Protein AF-A0A959APN6-F1 (afdb_monomer)

pLDDT: mean 80.65, std 13.81, range [48.91, 97.06]

Solvent-accessible surface area (backbone atoms only — not comparable to full-atom values): 4629 Å² total; per-residue (Å²): 112,72,70,60,54,53,51,53,65,67,52,52,65,62,64,64,67,64,46,78,86,67,74,76,86,66,54,76,42,74,4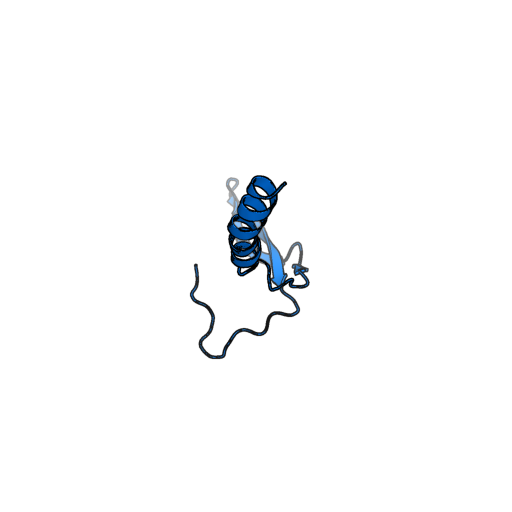8,73,70,41,76,77,51,72,45,73,41,97,89,67,49,82,37,80,38,65,43,71,49,73,48,61,74,72,71,83,73,57,95,89,57,74,84,85,128

Foldseek 3Di:
DVVVVVVVVVCVVVVVVPCPVVPDDFDKDKDWFQFPDWDQDPVRDIDTDGDIDIDGPPDDADPVGDPDD

Radius of gyration: 23.99 Å; Cα contacts (8 Å, |Δi|>4): 56; chains: 1; bounding box: 66×44×34 Å

Mean predicted aligned error: 12.53 Å

Secondary structure (DSSP, 8-state):
-HHHHHHHHHHHHHHHTTGGGSS-PPPEEEEEEEEEEEEE-TTS-EEEEEEEEEEESS----TT-PPP-

Structure (mmCIF, N/CA/C/O backbone):
data_AF-A0A959APN6-F1
#
_entry.id   AF-A0A959APN6-F1
#
loop_
_atom_site.group_PDB
_atom_site.id
_atom_site.type_symbol
_atom_site.label_atom_id
_atom_site.label_alt_id
_atom_site.label_comp_id
_atom_site.label_asym_id
_atom_site.label_entity_id
_atom_site.label_seq_id
_atom_site.pdbx_PDB_ins_code
_atom_site.Cartn_x
_atom_site.Cartn_y
_atom_site.Cartn_z
_atom_site.occupancy
_atom_site.B_iso_or_equiv
_atom_site.auth_seq_id
_atom_site.auth_comp_id
_atom_site.auth_asym_id
_atom_site.auth_atom_id
_atom_site.pdbx_PDB_model_num
ATOM 1 N N . MET A 1 1 ? 39.168 29.175 -12.172 1.00 59.44 1 MET A N 1
ATOM 2 C CA . MET A 1 1 ? 38.678 28.078 -13.042 1.00 59.44 1 MET A CA 1
ATOM 3 C C . MET A 1 1 ? 39.064 26.689 -12.526 1.00 59.44 1 MET A C 1
ATOM 5 O O . MET A 1 1 ? 38.165 25.917 -12.239 1.00 59.44 1 MET A O 1
ATOM 9 N N . LYS A 1 2 ? 40.349 26.380 -12.283 1.00 64.25 2 LYS A N 1
ATOM 10 C CA . LYS A 1 2 ? 40.793 25.049 -11.796 1.00 64.25 2 LYS A CA 1
ATOM 11 C C . LYS A 1 2 ? 40.161 24.586 -10.466 1.00 64.25 2 LYS A C 1
ATOM 13 O O . LYS A 1 2 ? 39.854 23.414 -10.315 1.00 64.25 2 LYS A O 1
ATOM 18 N N . ARG A 1 3 ? 39.920 25.507 -9.520 1.00 72.06 3 ARG A N 1
ATOM 19 C CA . ARG A 1 3 ? 39.289 25.197 -8.217 1.00 72.06 3 ARG A CA 1
ATOM 20 C C . ARG A 1 3 ? 37.808 24.819 -8.332 1.00 72.06 3 ARG A C 1
ATOM 22 O O . ARG A 1 3 ? 37.364 23.930 -7.623 1.00 72.06 3 ARG A O 1
ATOM 29 N N . ALA A 1 4 ? 37.076 25.456 -9.248 1.00 73.06 4 ALA A N 1
ATOM 30 C CA . ALA A 1 4 ? 35.685 25.102 -9.530 1.00 73.06 4 ALA A CA 1
ATOM 31 C C . ALA A 1 4 ? 35.593 23.715 -10.185 1.00 73.06 4 ALA A C 1
ATOM 33 O O . ALA A 1 4 ? 34.715 22.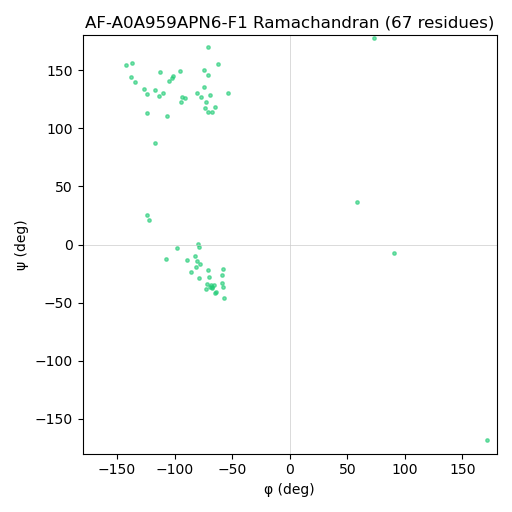934 -9.842 1.00 73.06 4 ALA A O 1
ATOM 34 N N . LEU A 1 5 ? 36.561 23.390 -11.050 1.00 76.12 5 LEU A N 1
ATOM 35 C CA . LEU A 1 5 ? 36.652 22.095 -11.723 1.00 76.12 5 LEU A CA 1
ATOM 36 C C . LEU A 1 5 ? 36.968 20.947 -10.743 1.00 76.12 5 LEU A C 1
ATOM 38 O O . LEU A 1 5 ? 36.395 19.867 -10.842 1.00 76.12 5 LEU A O 1
ATOM 42 N N . LEU A 1 6 ? 37.819 21.201 -9.744 1.00 76.62 6 LEU A N 1
ATOM 43 C CA . LEU A 1 6 ? 38.067 20.266 -8.637 1.00 76.62 6 LEU A CA 1
ATOM 44 C C . LEU A 1 6 ? 36.817 20.038 -7.777 1.00 76.62 6 LEU A C 1
ATOM 46 O O . LEU A 1 6 ? 36.529 18.902 -7.412 1.00 76.62 6 LEU A O 1
ATOM 50 N N . LEU A 1 7 ? 36.051 21.097 -7.496 1.00 75.31 7 LEU A N 1
ATOM 51 C CA . LEU A 1 7 ? 34.809 20.989 -6.727 1.00 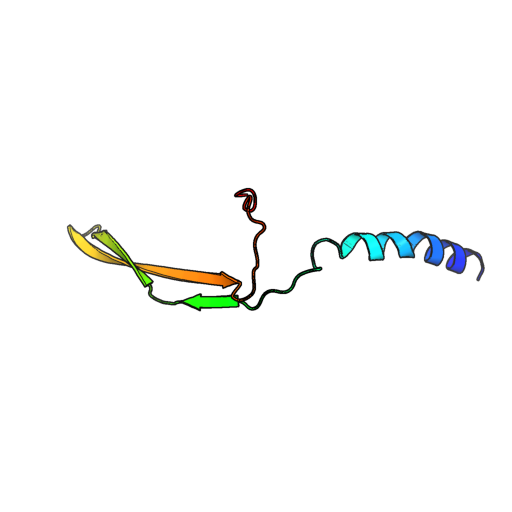75.31 7 LEU A CA 1
ATOM 52 C C . LEU A 1 7 ? 33.748 20.163 -7.471 1.00 75.31 7 LEU A C 1
ATOM 54 O O . LEU A 1 7 ? 33.097 19.314 -6.869 1.00 75.31 7 LEU A O 1
ATOM 58 N N . SER A 1 8 ? 33.608 20.364 -8.787 1.00 71.69 8 SER A N 1
ATOM 59 C CA . SER A 1 8 ? 32.666 19.595 -9.609 1.00 71.69 8 SER A CA 1
ATOM 60 C C . SER A 1 8 ? 33.024 18.110 -9.702 1.00 71.69 8 SER A C 1
ATOM 62 O O . SER A 1 8 ? 32.127 17.276 -9.711 1.00 71.69 8 SER A O 1
ATOM 64 N N . VAL A 1 9 ? 34.318 17.765 -9.715 1.00 80.62 9 VAL A N 1
ATOM 65 C CA . VAL A 1 9 ? 34.771 16.360 -9.718 1.00 80.62 9 VAL A CA 1
ATOM 66 C C . VAL A 1 9 ? 34.448 15.670 -8.389 1.00 80.62 9 VAL A C 1
ATOM 68 O O . VAL A 1 9 ? 34.103 14.493 -8.381 1.00 80.62 9 VAL A O 1
ATOM 71 N N . PHE A 1 10 ? 34.509 16.401 -7.273 1.00 76.62 10 PHE A N 1
ATOM 72 C CA . PHE A 1 10 ? 34.249 15.839 -5.946 1.00 76.62 10 PHE A CA 1
ATOM 73 C C . PHE A 1 10 ? 32.752 15.668 -5.636 1.00 76.62 10 PHE A C 1
ATOM 75 O O . PHE A 1 10 ? 32.376 14.772 -4.887 1.00 76.62 10 PHE A O 1
ATOM 82 N N . LEU A 1 11 ? 31.887 16.503 -6.220 1.00 74.50 11 LEU A N 1
ATOM 83 C CA . LEU A 1 11 ? 30.438 16.482 -5.971 1.00 74.50 11 LEU A CA 1
ATOM 84 C C . LEU A 1 11 ? 29.665 15.490 -6.860 1.00 74.50 11 LEU A C 1
ATOM 86 O O . LEU A 1 11 ? 28.596 15.028 -6.467 1.00 74.50 11 LEU A O 1
ATOM 90 N N . LEU A 1 12 ? 30.206 15.119 -8.026 1.00 73.94 12 LEU A N 1
ATOM 91 C CA . LEU A 1 12 ? 29.566 14.199 -8.976 1.00 73.94 12 LEU A CA 1
ATOM 92 C C . LEU A 1 12 ? 29.209 12.801 -8.406 1.00 73.94 12 LEU A C 1
ATOM 94 O O . LEU A 1 12 ? 28.079 12.358 -8.614 1.00 73.94 12 LEU A O 1
ATOM 98 N N . PRO A 1 13 ? 30.092 12.093 -7.666 1.00 72.38 13 PRO A N 1
ATOM 99 C CA . PRO A 1 13 ? 29.781 10.747 -7.163 1.00 72.38 13 PRO A CA 1
ATOM 100 C C . PRO A 1 13 ? 28.727 10.737 -6.045 1.00 72.38 13 PRO A C 1
ATOM 102 O O . PRO A 1 13 ? 28.055 9.727 -5.834 1.00 72.38 13 PRO A O 1
ATOM 105 N N . CYS A 1 14 ? 28.544 11.861 -5.346 1.00 67.56 14 CYS A N 1
ATOM 106 C CA . CYS A 1 14 ? 27.556 11.987 -4.275 1.00 67.56 14 CYS A CA 1
ATOM 107 C C . CYS A 1 14 ? 26.121 12.021 -4.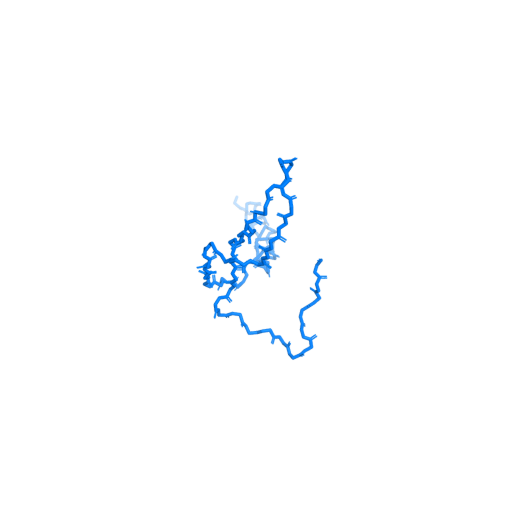834 1.00 67.56 14 CYS A C 1
ATOM 109 O O . CYS A 1 14 ? 25.213 11.444 -4.246 1.00 67.56 14 CYS A O 1
ATOM 111 N N . ILE A 1 15 ? 25.936 12.618 -6.019 1.00 67.00 15 ILE A N 1
ATOM 112 C CA . ILE A 1 15 ? 24.640 12.689 -6.712 1.00 67.00 15 ILE A CA 1
ATOM 113 C C . ILE A 1 15 ? 24.250 11.320 -7.295 1.00 67.00 15 ILE A C 1
ATOM 115 O O . ILE A 1 15 ? 23.088 10.932 -7.224 1.00 67.00 15 ILE A O 1
ATOM 119 N N . LEU A 1 16 ? 25.220 10.562 -7.818 1.00 66.75 16 LEU A N 1
ATOM 120 C CA . LEU A 1 16 ? 24.982 9.228 -8.390 1.00 66.75 16 LEU A CA 1
ATOM 121 C C . LEU A 1 16 ? 24.626 8.172 -7.329 1.00 66.75 16 LEU A C 1
ATOM 123 O O . LEU A 1 16 ? 23.895 7.235 -7.622 1.00 66.75 16 LEU A O 1
ATOM 127 N N . SER A 1 17 ? 25.101 8.334 -6.090 1.00 64.69 17 SER A N 1
ATOM 128 C CA . SER A 1 17 ? 24.873 7.364 -5.005 1.00 64.69 17 SER A CA 1
ATOM 129 C C . SER A 1 17 ? 23.509 7.511 -4.309 1.00 64.69 17 SER A C 1
ATOM 131 O O . SER A 1 17 ? 23.151 6.671 -3.489 1.00 64.69 17 SER A O 1
ATOM 133 N N . GLY A 1 18 ? 22.758 8.583 -4.591 1.00 60.00 18 GLY A N 1
ATOM 134 C CA . GLY A 1 18 ? 21.437 8.830 -4.000 1.00 60.00 18 GLY A CA 1
ATOM 135 C 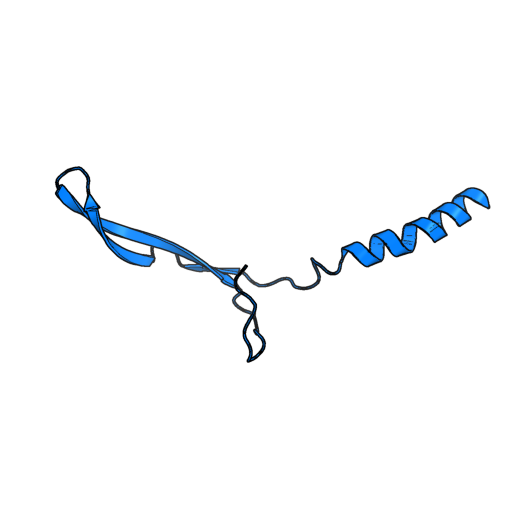C . GLY A 1 18 ? 20.267 8.219 -4.776 1.00 60.00 18 GLY A C 1
ATOM 136 O O . GLY A 1 18 ? 19.168 8.149 -4.235 1.00 60.00 18 GLY A O 1
ATOM 137 N N . GLN A 1 19 ? 20.484 7.777 -6.022 1.00 54.75 19 GLN A N 1
ATOM 138 C CA . GLN A 1 19 ? 19.411 7.261 -6.884 1.00 54.75 19 GLN A CA 1
ATOM 139 C C . GLN A 1 19 ? 19.020 5.809 -6.599 1.00 54.75 19 GLN A C 1
ATOM 141 O O . GLN A 1 19 ? 17.924 5.406 -6.971 1.00 54.75 19 GLN A O 1
ATOM 146 N N . THR A 1 20 ? 19.835 5.067 -5.847 1.00 53.56 20 THR A N 1
ATOM 147 C CA . THR A 1 20 ? 19.631 3.637 -5.560 1.00 53.56 20 THR A CA 1
ATOM 148 C C . THR A 1 20 ? 18.295 3.320 -4.874 1.00 53.56 20 THR A C 1
ATOM 150 O O . THR A 1 20 ? 17.824 2.189 -4.917 1.00 53.56 20 THR A O 1
ATOM 153 N N . TRP A 1 21 ? 17.670 4.307 -4.223 1.00 52.97 21 TRP A N 1
ATOM 154 C CA . TRP A 1 21 ? 16.388 4.142 -3.521 1.00 52.97 21 TRP A CA 1
ATOM 155 C C . TRP A 1 21 ? 15.169 4.587 -4.342 1.00 52.97 21 TRP A C 1
ATOM 157 O O . TRP A 1 21 ? 14.038 4.439 -3.888 1.00 52.97 21 TRP A O 1
ATOM 167 N N . THR A 1 22 ? 15.387 5.119 -5.545 1.00 56.00 22 THR A N 1
ATOM 168 C CA . THR A 1 22 ? 14.355 5.601 -6.482 1.00 56.00 22 THR A CA 1
ATOM 169 C C . THR A 1 22 ? 14.434 4.898 -7.839 1.00 56.00 22 THR A C 1
ATOM 171 O O . THR A 1 22 ? 13.953 5.428 -8.834 1.00 56.00 22 THR A O 1
ATOM 174 N N . ASP A 1 23 ? 15.051 3.719 -7.911 1.00 59.34 23 ASP A N 1
ATOM 175 C CA . ASP A 1 23 ? 15.264 3.029 -9.191 1.00 59.34 23 ASP A CA 1
ATOM 176 C C . ASP A 1 23 ? 14.008 2.320 -9.719 1.00 59.34 23 ASP A C 1
ATOM 178 O O . ASP A 1 23 ? 13.939 1.981 -10.899 1.00 59.34 23 ASP A O 1
ATOM 182 N N . THR A 1 24 ? 12.991 2.098 -8.881 1.00 67.62 24 THR A N 1
ATOM 183 C CA . THR A 1 24 ? 11.783 1.371 -9.291 1.00 67.62 24 THR A CA 1
ATOM 184 C C . THR A 1 24 ? 10.535 2.204 -9.054 1.00 67.62 24 THR A C 1
ATOM 186 O O . THR A 1 24 ? 10.160 2.492 -7.920 1.00 67.62 24 THR A O 1
ATOM 189 N N . THR A 1 25 ? 9.893 2.596 -10.153 1.00 74.38 25 THR A N 1
ATOM 190 C CA . THR A 1 25 ? 8.549 3.176 -10.139 1.00 74.38 25 THR A CA 1
ATOM 191 C C . THR A 1 25 ? 7.559 2.049 -10.382 1.00 74.38 25 THR A C 1
ATOM 193 O O . THR A 1 25 ? 7.670 1.376 -11.401 1.00 74.38 25 THR A O 1
ATOM 196 N N . TYR A 1 26 ? 6.619 1.862 -9.460 1.00 81.25 26 TYR A N 1
ATOM 197 C CA . TYR A 1 26 ? 5.513 0.922 -9.620 1.00 81.25 26 TYR A CA 1
ATOM 198 C C . TYR A 1 26 ? 4.247 1.678 -10.014 1.00 81.25 26 TYR A C 1
ATOM 200 O O . TYR A 1 26 ? 4.002 2.794 -9.541 1.00 81.25 26 TYR A O 1
ATOM 208 N N . SER A 1 27 ? 3.422 1.057 -10.846 1.00 87.88 27 SER A N 1
ATOM 209 C CA . SER A 1 27 ? 2.045 1.485 -11.051 1.00 87.88 27 SER A CA 1
ATOM 210 C C . SER A 1 27 ? 1.225 1.121 -9.817 1.00 87.88 27 SER A C 1
ATOM 212 O O . SER A 1 27 ? 1.172 -0.042 -9.427 1.00 87.88 27 SER A O 1
ATOM 214 N N . ILE A 1 28 ? 0.588 2.101 -9.179 1.00 91.19 28 ILE A N 1
ATOM 215 C CA . ILE A 1 28 ? -0.245 1.851 -7.998 1.00 91.19 28 ILE A CA 1
ATOM 216 C C . ILE A 1 28 ? -1.684 1.591 -8.430 1.00 91.19 28 ILE A C 1
ATOM 218 O O . ILE A 1 28 ? -2.298 2.416 -9.108 1.00 91.19 28 ILE A O 1
ATOM 222 N N . GLN A 1 29 ? -2.228 0.462 -7.988 1.00 93.75 29 GLN A N 1
ATOM 223 C CA . GLN A 1 29 ? -3.644 0.146 -8.081 1.00 93.75 29 GLN A CA 1
ATOM 224 C C . GLN A 1 29 ? -4.295 0.307 -6.708 1.00 93.75 29 GLN A C 1
ATOM 226 O O . GLN A 1 29 ? -3.704 -0.041 -5.686 1.00 93.75 29 GLN A O 1
ATOM 231 N N . SER A 1 30 ? -5.516 0.841 -6.698 1.00 95.25 30 SER A N 1
ATOM 232 C CA . SER A 1 30 ? -6.289 1.064 -5.480 1.00 95.25 30 SER A CA 1
ATOM 233 C C . SER A 1 30 ? -7.667 0.427 -5.590 1.00 95.25 30 SER A C 1
ATOM 235 O O . SER A 1 30 ? -8.379 0.613 -6.577 1.00 95.25 30 SER A O 1
ATOM 237 N N . GLU A 1 31 ? -8.051 -0.283 -4.540 1.00 95.62 31 GLU A N 1
ATOM 238 C CA . GLU A 1 31 ? -9.396 -0.786 -4.304 1.00 95.62 31 GLU A CA 1
ATOM 239 C C . GLU A 1 31 ? -9.991 0.005 -3.144 1.00 95.62 31 GLU A C 1
ATOM 241 O O . GLU A 1 31 ? -9.343 0.186 -2.113 1.00 95.62 31 GLU A O 1
ATOM 246 N N . THR A 1 32 ? -11.208 0.513 -3.327 1.00 95.00 32 THR A N 1
ATOM 247 C CA . THR A 1 32 ? -11.869 1.355 -2.322 1.00 95.00 32 THR A CA 1
ATOM 248 C C . THR A 1 32 ? -13.071 0.643 -1.734 1.00 95.00 32 THR A C 1
ATOM 250 O O . THR A 1 32 ? -13.742 -0.119 -2.433 1.00 95.00 32 THR A O 1
ATOM 253 N N . ASN A 1 33 ? -13.370 0.926 -0.467 1.00 92.44 33 ASN A N 1
ATOM 254 C CA . ASN A 1 33 ? -14.521 0.375 0.252 1.00 92.44 33 ASN A CA 1
ATOM 255 C C . ASN A 1 33 ? -14.532 -1.165 0.318 1.00 92.44 33 ASN A C 1
ATOM 257 O O . ASN A 1 33 ? -15.594 -1.789 0.254 1.00 92.44 33 ASN A O 1
ATOM 261 N N . VAL A 1 34 ? -13.363 -1.796 0.449 1.00 95.44 34 VAL A N 1
ATOM 262 C CA . VAL A 1 34 ? -13.271 -3.251 0.608 1.00 95.44 34 VAL A CA 1
ATOM 263 C C . VAL A 1 34 ? -13.789 -3.624 1.995 1.00 95.44 34 VAL A C 1
ATOM 265 O O . VAL A 1 34 ? -13.187 -3.265 3.007 1.00 95.44 34 VAL A O 1
ATOM 268 N N . LEU A 1 35 ? -14.911 -4.343 2.057 1.00 96.44 35 LEU A N 1
ATOM 269 C CA . LEU A 1 35 ? -15.449 -4.868 3.311 1.00 96.44 35 LEU A CA 1
ATOM 270 C C . LEU A 1 35 ? -14.500 -5.940 3.861 1.00 96.44 35 LEU A C 1
ATOM 272 O O . LEU A 1 35 ? -14.365 -7.008 3.265 1.00 96.44 35 LEU A O 1
ATOM 276 N N . TYR A 1 36 ? -13.873 -5.675 5.007 1.00 94.81 36 TYR A N 1
ATOM 277 C CA . TYR A 1 36 ? -12.957 -6.628 5.644 1.00 94.81 36 TYR A CA 1
ATOM 278 C C . TYR A 1 36 ? -13.534 -7.276 6.906 1.00 94.81 36 TYR A C 1
ATOM 280 O O . TYR A 1 36 ? -12.977 -8.252 7.410 1.00 94.81 36 TYR A O 1
ATOM 288 N N . GLY A 1 37 ? -14.646 -6.764 7.435 1.00 96.12 37 GLY A N 1
ATOM 289 C CA . GLY A 1 37 ? -15.292 -7.372 8.589 1.00 96.12 37 GLY A CA 1
ATOM 290 C C . GLY A 1 37 ? -16.423 -6.543 9.168 1.00 96.12 37 GLY A C 1
ATOM 291 O O . GLY A 1 37 ? -16.879 -5.566 8.583 1.00 96.12 37 GLY A O 1
ATOM 292 N N . THR A 1 38 ? -16.865 -6.950 10.352 1.00 97.06 38 THR A N 1
ATOM 293 C CA . THR A 1 38 ? -17.916 -6.269 11.108 1.00 97.06 38 THR A CA 1
ATOM 294 C C . THR A 1 38 ? -17.539 -6.207 12.581 1.00 97.06 38 THR A C 1
ATOM 296 O O . THR A 1 38 ? -16.987 -7.177 13.105 1.00 97.06 38 THR A O 1
ATOM 299 N N . ALA A 1 39 ? -17.878 -5.119 13.266 1.00 96.25 39 ALA A N 1
ATOM 300 C CA . ALA A 1 39 ? -17.666 -4.974 14.704 1.00 96.25 39 ALA A CA 1
ATOM 301 C C . ALA A 1 39 ? -18.877 -4.346 15.393 1.00 96.25 39 ALA A C 1
ATOM 303 O O . ALA A 1 39 ? -19.661 -3.627 14.778 1.00 96.25 39 ALA A O 1
ATOM 304 N N . THR A 1 40 ? -19.014 -4.601 16.691 1.00 96.81 40 THR A N 1
ATOM 305 C CA . THR A 1 40 ? -20.012 -3.925 17.521 1.00 96.81 40 THR A CA 1
ATOM 306 C C . THR A 1 40 ? -19.564 -2.488 17.770 1.00 96.81 40 THR A C 1
ATOM 308 O O . THR A 1 40 ? -18.512 -2.245 18.363 1.00 96.81 40 THR A O 1
ATOM 311 N N . GLY A 1 41 ? -20.354 -1.535 17.290 1.00 91.44 41 GLY A N 1
ATOM 312 C CA . GLY A 1 41 ? -20.151 -0.113 17.510 1.00 91.44 41 GLY A CA 1
ATOM 313 C C . GLY A 1 41 ? -20.450 0.294 18.952 1.00 91.44 41 GLY A C 1
ATOM 314 O O . GLY A 1 41 ? -21.023 -0.457 19.739 1.00 91.44 41 GLY A O 1
ATOM 315 N N . PHE A 1 42 ? -20.097 1.531 19.299 1.00 91.44 42 PHE A N 1
ATOM 316 C CA . PHE A 1 42 ? -20.287 2.058 20.655 1.00 91.44 42 PHE A CA 1
ATOM 317 C C . PHE A 1 42 ? -21.755 2.034 21.122 1.00 91.44 42 PHE A C 1
ATOM 319 O O . PHE A 1 42 ? -22.024 1.816 22.299 1.00 91.44 42 PHE A O 1
ATOM 326 N N . ALA A 1 43 ? -22.704 2.221 20.200 1.00 93.44 43 ALA A N 1
ATOM 327 C CA . ALA A 1 43 ? -24.140 2.172 20.482 1.00 93.44 43 ALA A CA 1
ATOM 328 C C . ALA A 1 43 ? -24.708 0.740 20.596 1.00 93.44 43 ALA A C 1
ATOM 330 O O . ALA A 1 43 ? -25.888 0.579 20.890 1.00 93.44 43 ALA A O 1
ATOM 331 N N . GLY A 1 44 ? -23.885 -0.295 20.383 1.00 93.75 44 GLY A N 1
ATOM 332 C CA . GLY A 1 44 ? -24.304 -1.700 20.376 1.00 93.75 44 GLY A CA 1
ATOM 333 C C . GLY A 1 44 ? -24.724 -2.234 19.003 1.00 93.75 44 GLY A C 1
ATOM 334 O O . GLY A 1 44 ? -24.916 -3.440 18.861 1.00 93.75 44 GLY A O 1
ATOM 335 N N . ASP A 1 45 ? -24.821 -1.374 17.989 1.00 96.44 45 ASP A N 1
ATOM 336 C CA . ASP A 1 45 ? -25.153 -1.775 16.619 1.00 96.44 45 ASP A CA 1
ATOM 337 C C . ASP A 1 45 ? -23.974 -2.475 15.929 1.00 96.44 45 ASP A C 1
ATOM 339 O O . ASP A 1 45 ? -22.810 -2.171 16.199 1.00 96.44 45 ASP A O 1
ATOM 343 N N . MET A 1 46 ? -24.256 -3.394 15.004 1.00 96.25 46 MET A N 1
ATOM 344 C CA . MET A 1 46 ? -23.223 -3.980 14.143 1.00 96.25 46 MET A CA 1
ATOM 345 C C . MET A 1 46 ? -22.844 -2.993 13.038 1.00 96.25 46 MET A C 1
ATOM 347 O O . MET A 1 46 ? -23.707 -2.511 12.309 1.00 96.25 46 MET A O 1
ATOM 351 N N . VAL A 1 47 ? -21.549 -2.718 12.906 1.00 95.75 47 VAL A N 1
ATOM 352 C CA . VAL A 1 47 ? -20.984 -1.788 11.926 1.00 95.75 47 VAL A CA 1
ATOM 353 C C . VAL A 1 47 ? -20.074 -2.550 10.973 1.00 95.75 47 VAL A C 1
ATOM 355 O O . VAL A 1 47 ? -19.236 -3.346 11.403 1.00 95.75 47 VAL A O 1
ATOM 358 N N . GLU A 1 48 ? -20.240 -2.299 9.680 1.00 96.12 48 GLU A N 1
ATOM 359 C CA . GLU A 1 48 ? -19.354 -2.798 8.633 1.00 96.12 48 GLU A CA 1
ATOM 360 C C . GLU A 1 48 ? -18.034 -2.027 8.625 1.00 96.12 48 GLU A C 1
ATOM 362 O O . GLU A 1 48 ? -18.002 -0.800 8.733 1.00 96.12 48 GLU A O 1
ATOM 367 N N . LEU A 1 49 ? -16.933 -2.759 8.502 1.00 95.31 49 LEU A N 1
ATOM 368 C CA . LEU A 1 49 ? -15.593 -2.203 8.472 1.00 95.31 49 LEU A CA 1
ATOM 369 C C . LEU A 1 49 ? -15.056 -2.279 7.044 1.00 95.31 49 LEU A C 1
ATOM 371 O O . LEU A 1 49 ? -14.795 -3.364 6.517 1.00 95.31 49 LEU A O 1
ATOM 375 N N . GLY A 1 50 ? -14.916 -1.109 6.426 1.00 95.69 50 GLY A N 1
ATOM 376 C CA . GLY A 1 50 ? -14.309 -0.936 5.112 1.00 95.69 50 GLY A CA 1
ATOM 377 C C . GLY A 1 50 ? -12.829 -0.572 5.213 1.00 95.69 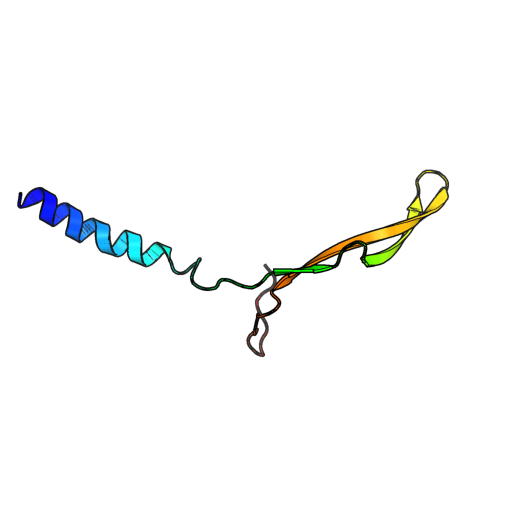50 GLY A C 1
ATOM 378 O O . GLY A 1 50 ? -12.402 0.078 6.167 1.00 95.69 50 GLY A O 1
ATOM 379 N N . MET A 1 51 ? -12.052 -0.980 4.218 1.00 95.88 51 MET A N 1
ATOM 380 C CA . MET A 1 51 ? -10.650 -0.620 4.052 1.00 95.88 51 MET A CA 1
ATOM 381 C C . MET A 1 51 ? -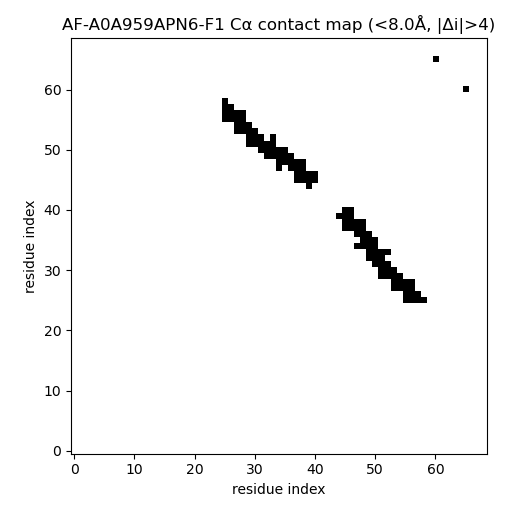10.393 -0.234 2.599 1.00 95.88 51 MET A C 1
ATOM 383 O O . MET A 1 51 ? -10.891 -0.881 1.680 1.00 95.88 51 MET A O 1
ATOM 387 N N . ASP A 1 52 ? -9.586 0.802 2.403 1.00 95.94 52 ASP A N 1
ATOM 388 C CA . ASP A 1 52 ? -9.016 1.112 1.098 1.00 95.94 52 ASP A CA 1
ATOM 389 C C . ASP A 1 52 ? -7.640 0.452 1.013 1.00 95.94 52 ASP A C 1
ATOM 391 O O . ASP A 1 52 ? -6.795 0.630 1.893 1.00 95.94 52 ASP A O 1
ATOM 395 N N . ILE A 1 53 ? -7.420 -0.335 -0.035 1.00 93.44 53 ILE A N 1
ATOM 396 C CA . ILE A 1 53 ? -6.189 -1.098 -0.236 1.00 93.44 53 ILE A CA 1
ATOM 397 C C . ILE A 1 53 ? -5.486 -0.519 -1.454 1.00 93.44 53 ILE A C 1
ATOM 399 O O . ILE A 1 53 ? -6.087 -0.388 -2.514 1.00 93.44 53 ILE A O 1
ATOM 403 N N . SER A 1 54 ? -4.210 -0.164 -1.311 1.00 93.19 54 SER A N 1
ATOM 404 C CA . SER A 1 54 ? -3.370 0.260 -2.434 1.00 93.19 54 SER A CA 1
ATOM 405 C C . SER A 1 54 ? -2.127 -0.613 -2.513 1.00 93.19 54 SER A C 1
ATOM 407 O O . SER A 1 54 ? -1.442 -0.798 -1.508 1.00 93.19 54 SER A O 1
ATOM 409 N N . TYR A 1 55 ? -1.845 -1.151 -3.695 1.00 88.12 55 TYR A N 1
ATOM 410 C CA . TYR A 1 55 ? -0.738 -2.074 -3.938 1.00 88.12 55 TYR A CA 1
ATOM 411 C C . TYR A 1 55 ? -0.093 -1.816 -5.308 1.00 88.12 55 TYR A C 1
ATOM 413 O O . TYR A 1 55 ? -0.745 -1.270 -6.204 1.00 88.12 55 TYR A O 1
ATOM 421 N N . PRO A 1 56 ? 1.192 -2.165 -5.488 1.00 88.31 56 PRO A N 1
ATOM 422 C CA . PRO A 1 56 ? 1.836 -2.084 -6.792 1.00 88.31 56 PRO A CA 1
ATOM 423 C C . PRO A 1 56 ? 1.261 -3.155 -7.734 1.00 88.31 56 PRO A C 1
ATOM 425 O O . PRO A 1 56 ? 1.190 -4.329 -7.378 1.00 88.31 56 PRO A O 1
ATOM 428 N N . ALA A 1 57 ? 0.838 -2.758 -8.931 1.00 85.81 57 ALA A N 1
ATOM 429 C CA . ALA A 1 57 ? 0.241 -3.644 -9.932 1.00 85.81 57 ALA A CA 1
ATOM 430 C C . ALA A 1 57 ? 1.285 -4.423 -10.752 1.00 85.81 57 ALA A C 1
ATOM 432 O O . ALA A 1 57 ? 0.962 -5.425 -11.385 1.00 85.81 57 ALA A O 1
ATOM 433 N N . ASP A 1 58 ? 2.525 -3.946 -10.761 1.00 84.31 58 ASP A N 1
ATOM 434 C CA . ASP A 1 58 ? 3.647 -4.423 -11.569 1.00 84.31 58 ASP A CA 1
ATOM 435 C C . ASP A 1 58 ? 4.866 -4.808 -10.711 1.00 84.31 58 ASP A C 1
ATOM 437 O O . ASP A 1 58 ? 6.002 -4.786 -11.185 1.00 84.31 58 ASP A O 1
ATOM 441 N N . ASP A 1 59 ? 4.639 -5.169 -9.445 1.00 78.81 59 ASP A N 1
ATOM 442 C CA . ASP A 1 59 ? 5.682 -5.734 -8.586 1.00 78.81 59 ASP A CA 1
ATOM 443 C C . ASP A 1 59 ? 5.880 -7.233 -8.862 1.00 78.81 59 ASP A C 1
ATOM 445 O O . ASP A 1 59 ? 4.924 -8.008 -8.863 1.00 78.81 59 ASP A O 1
ATOM 449 N N . ASP A 1 60 ? 7.136 -7.637 -9.061 1.00 79.06 60 ASP A N 1
ATOM 450 C CA . ASP A 1 60 ? 7.565 -9.032 -9.204 1.00 79.06 60 ASP A CA 1
ATOM 451 C C . ASP A 1 60 ? 8.526 -9.382 -8.051 1.00 79.06 60 ASP A C 1
ATOM 453 O O . ASP A 1 60 ? 9.743 -9.169 -8.145 1.00 79.06 60 ASP A O 1
ATOM 457 N N . PRO A 1 61 ? 8.002 -9.827 -6.892 1.00 76.44 61 PRO A N 1
ATOM 458 C CA . PRO A 1 61 ? 8.832 -10.129 -5.738 1.00 76.44 61 PRO A CA 1
ATOM 459 C C . PRO A 1 61 ? 9.664 -11.403 -5.970 1.00 76.44 61 PRO A C 1
ATOM 461 O O . PRO A 1 61 ? 9.186 -12.370 -6.564 1.00 76.44 61 PRO A O 1
ATOM 464 N N . PRO A 1 62 ? 10.900 -11.476 -5.438 1.00 78.62 62 PRO A N 1
ATOM 465 C CA . PRO A 1 62 ? 11.702 -12.692 -5.529 1.00 78.62 62 PRO A CA 1
ATOM 466 C C . PRO A 1 62 ? 11.010 -13.867 -4.805 1.00 78.62 62 PRO A C 1
ATOM 468 O O . PRO A 1 62 ? 10.270 -13.642 -3.846 1.00 78.62 62 PRO A O 1
ATOM 471 N N . PRO A 1 63 ? 11.296 -15.134 -5.170 1.00 77.00 63 PRO A N 1
ATOM 472 C CA . PRO A 1 63 ? 10.619 -16.306 -4.596 1.00 77.00 63 PRO A CA 1
ATOM 473 C C . PRO A 1 63 ? 10.741 -16.446 -3.072 1.00 77.00 63 PRO A C 1
ATOM 475 O O . PRO A 1 63 ? 9.896 -17.064 -2.433 1.00 77.00 63 PRO A O 1
ATOM 478 N N . CYS A 1 64 ? 11.802 -15.889 -2.482 1.00 80.44 64 CYS A N 1
ATOM 479 C CA . CYS A 1 64 ? 12.009 -15.858 -1.035 1.00 80.44 64 CYS A CA 1
ATOM 480 C C . 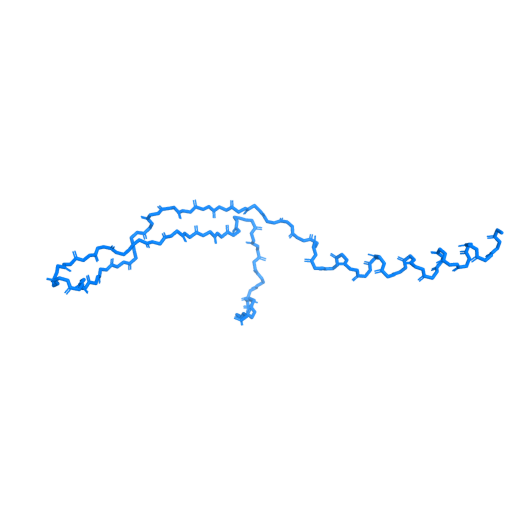CYS A 1 64 ? 11.206 -14.759 -0.315 1.00 80.44 64 CYS A C 1
ATOM 482 O O . CYS A 1 64 ? 11.300 -14.645 0.906 1.00 80.44 64 CYS A O 1
ATOM 484 N N . GLY A 1 65 ? 10.418 -13.971 -1.050 1.00 74.38 65 GLY A N 1
ATOM 485 C CA . GLY A 1 65 ? 9.705 -12.808 -0.544 1.00 74.38 65 GLY A CA 1
ATOM 486 C C . GLY A 1 65 ? 10.628 -11.623 -0.255 1.00 74.38 65 GLY A C 1
ATOM 487 O O . GLY A 1 65 ? 11.850 -11.683 -0.404 1.00 74.38 65 GLY A O 1
ATOM 488 N N . ARG A 1 66 ? 10.022 -10.513 0.172 1.00 69.94 66 ARG A N 1
ATOM 489 C CA . ARG A 1 66 ? 10.735 -9.362 0.736 1.00 69.94 66 ARG A CA 1
ATOM 490 C C . ARG A 1 66 ? 10.585 -9.407 2.261 1.00 69.94 66 ARG A C 1
ATOM 492 O O . ARG A 1 66 ? 9.519 -9.805 2.735 1.00 69.94 66 ARG A O 1
ATOM 499 N N . PRO A 1 67 ? 11.609 -9.021 3.040 1.00 71.75 67 PRO A N 1
ATOM 500 C CA . PRO A 1 67 ? 11.447 -8.843 4.476 1.00 71.75 67 PRO A CA 1
ATOM 501 C C . PRO A 1 67 ? 10.275 -7.893 4.743 1.00 71.75 67 PRO A C 1
ATOM 503 O O . PRO A 1 67 ? 10.210 -6.823 4.135 1.00 71.75 67 PRO A O 1
ATOM 506 N N . LEU A 1 68 ? 9.354 -8.289 5.623 1.00 62.50 68 LEU A N 1
ATOM 507 C CA . LEU A 1 68 ? 8.356 -7.364 6.154 1.00 62.50 68 LEU A CA 1
ATOM 508 C C . LEU A 1 68 ? 9.122 -6.311 6.967 1.00 62.50 68 LEU A C 1
ATOM 510 O O . LEU A 1 68 ? 9.851 -6.682 7.890 1.00 62.50 68 LEU A O 1
ATOM 514 N N . LEU A 1 69 ? 9.030 -5.043 6.554 1.00 48.91 69 LEU A N 1
ATOM 515 C CA . LEU A 1 69 ? 9.555 -3.901 7.310 1.00 48.91 69 LEU A CA 1
ATOM 516 C C . LEU A 1 69 ? 8.838 -3.767 8.657 1.00 48.91 69 LEU A C 1
ATOM 518 O O . LEU A 1 69 ? 7.599 -3.944 8.677 1.00 48.91 69 LEU A O 1
#

Nearest PDB structures (foldseek):
  6uhw-assembly1_B  TM=3.488E-01  e=9.244E+00  Burkhold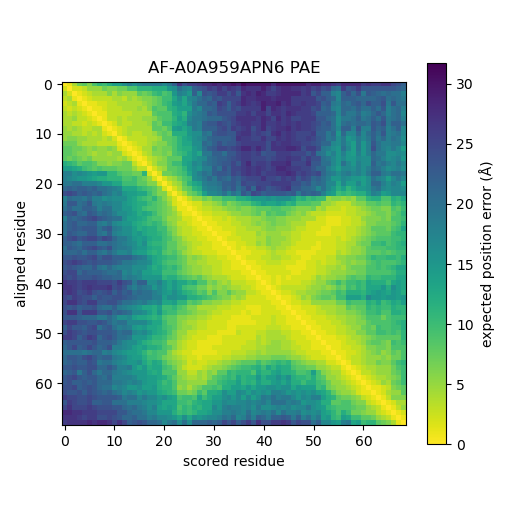eria pseudomallei 1710b

Sequence (69 aa):
MKRALLLSVFLLPCILSGQTWTDTTYSIQSETNVLYGTATGFAGDMVELGMDISYPADDDPPPCGRPLL